Protein AF-0000000087546714 (afdb_homodimer)

pLDDT: mean 92.13, std 5.56, range [64.88, 98.12]

Sequence (146 aa):
MLGAAKYIGAGIATLALAGAGIGVGIVFYALIQGTSRNPSVKNQLFQYAVLGFALSEATGLFALMVSFMILFSMLGAAKYIGAGIATLALAGAGIGVGIVFYALIQGTSRNPSVKNQLFQYAVLGFALSEATGLFALMVSFMILFS

Radius of gyration: 17.75 Å; Cα contacts (8 Å, |Δi|>4): 250; chains: 2; bounding box: 21×47×41 Å

Secondary structure (DSSP, 8-state):
-HHHHHHHHHHHHHHHHHHHHHHHHHHHHHHHHHHHH-GGGHHHHHHHHHHHHHHHHHHHHHHHHHHHHHHT-/-HHHHHHHHHHHHTHHHHHHHHHHHHHHHHHHHHHHH-GGGHHHHHHHHHHHHHHHHHHHHHHHHHHHHHHT-

Foldseek 3Di:
DLLVVLQVVLVVLLVQLVQLVVQLVVLVVCLVVVCVVPVPCNVVSVVVSVVSNVVSNVSNVVSNVVSVVSNVD/DLLVVLQVVLVVLQVQLVQLVVQLVVLVVCLVVVCVVPVVCSVVSVVVSVVSNVVSVVSNVVSNVVSVVSNVD

Structure (mmCIF, N/CA/C/O backbone):
data_AF-0000000087546714-model_v1
#
loop_
_entity.id
_entity.type
_entity.pdbx_description
1 polymer 'ATP synthase subunit 9, mitochondrial'
#
loop_
_atom_site.group_PDB
_atom_site.id
_atom_site.type_symbol
_atom_site.label_atom_id
_atom_site.label_alt_id
_atom_site.label_comp_id
_atom_site.label_asym_id
_atom_site.label_entity_id
_atom_site.label_seq_id
_atom_site.pdbx_PDB_ins_code
_atom_site.Cartn_x
_atom_site.Cartn_y
_atom_site.Cartn_z
_atom_site.occupancy
_atom_site.B_iso_or_equiv
_atom_site.auth_seq_id
_atom_site.auth_comp_id
_atom_site.auth_asym_id
_atom_site.auth_atom_id
_atom_site.pdbx_PDB_model_num
ATOM 1 N N . MET A 1 1 ? 7.883 22.25 23.219 1 64.88 1 MET A N 1
ATOM 2 C CA . MET A 1 1 ? 6.906 21.172 23.359 1 64.88 1 MET A CA 1
ATOM 3 C C . MET A 1 1 ? 6.316 20.797 22 1 64.88 1 MET A C 1
ATOM 5 O O . MET A 1 1 ? 6.223 19.625 21.656 1 64.88 1 MET A O 1
ATOM 9 N N . LEU A 1 2 ? 6.156 21.812 21.062 1 75.81 2 LEU A N 1
ATOM 10 C CA . LEU A 1 2 ? 5.629 21.578 19.719 1 75.81 2 LEU A CA 1
ATOM 11 C C . LEU A 1 2 ? 6.641 20.812 18.859 1 75.81 2 LEU A C 1
ATOM 13 O O . LEU A 1 2 ? 6.273 19.891 18.141 1 75.81 2 LEU A O 1
ATOM 17 N N . GLY A 1 3 ? 7.945 20.984 19.156 1 78.81 3 GLY A N 1
ATOM 18 C CA . GLY A 1 3 ? 8.992 20.344 18.391 1 78.81 3 GLY A CA 1
ATOM 19 C C . GLY A 1 3 ? 9.086 18.844 18.641 1 78.81 3 GLY A C 1
ATOM 20 O O . GLY A 1 3 ? 9.219 18.047 17.703 1 78.81 3 GLY A O 1
ATOM 21 N N . ALA A 1 4 ? 9.047 18.469 19.922 1 85.75 4 ALA A N 1
ATOM 22 C CA . ALA A 1 4 ? 9.086 17.062 20.281 1 85.75 4 ALA A CA 1
ATOM 23 C C . ALA A 1 4 ? 7.883 16.312 19.719 1 85.75 4 ALA A C 1
ATOM 25 O O . ALA A 1 4 ? 8.008 15.172 19.266 1 85.75 4 ALA A O 1
ATOM 26 N N . ALA A 1 5 ? 6.758 16.953 19.828 1 87.19 5 ALA A N 1
ATOM 27 C CA . ALA A 1 5 ? 5.531 16.344 19.312 1 87.19 5 ALA A CA 1
ATOM 28 C C . ALA A 1 5 ? 5.602 16.156 17.812 1 87.19 5 ALA A C 1
ATOM 30 O O . ALA A 1 5 ? 5.086 15.164 17.281 1 87.19 5 ALA A O 1
ATOM 31 N N . LYS A 1 6 ? 6.301 17.109 17.078 1 88 6 LYS A N 1
ATOM 32 C CA . LYS A 1 6 ? 6.5 16.984 15.633 1 88 6 LYS A CA 1
ATOM 33 C C . LYS A 1 6 ? 7.34 15.766 15.281 1 88 6 LYS A C 1
ATOM 35 O O . LYS A 1 6 ? 7.016 15.031 14.352 1 88 6 LYS A O 1
ATOM 40 N N . TYR A 1 7 ? 8.289 15.508 16.188 1 89.31 7 TYR A N 1
ATOM 41 C CA . TYR A 1 7 ? 9.164 14.367 15.93 1 89.31 7 TYR A CA 1
ATOM 42 C C . TYR A 1 7 ? 8.461 13.055 16.25 1 89.31 7 TYR A C 1
ATOM 44 O O . TYR A 1 7 ? 8.602 12.07 15.523 1 89.31 7 TYR A O 1
ATOM 52 N N . ILE A 1 8 ? 7.77 13.086 17.25 1 89.88 8 ILE A N 1
ATOM 53 C CA . ILE A 1 8 ? 7.035 11.883 17.625 1 89.88 8 ILE A CA 1
ATOM 54 C C . ILE A 1 8 ? 5.973 11.57 16.578 1 89.88 8 ILE A C 1
ATOM 56 O O . ILE A 1 8 ? 5.84 10.43 16.141 1 89.88 8 ILE A O 1
ATOM 60 N N . GLY A 1 9 ? 5.223 12.672 16.188 1 89.06 9 GLY A N 1
ATOM 61 C CA . GLY A 1 9 ? 4.203 12.492 15.164 1 89.06 9 GLY A CA 1
ATOM 62 C C . GLY A 1 9 ? 4.758 11.977 13.852 1 89.06 9 GLY A C 1
ATOM 63 O O . GLY A 1 9 ? 4.191 11.062 13.25 1 89.06 9 GLY A O 1
ATOM 64 N N . ALA A 1 10 ? 5.867 12.453 13.461 1 90.12 10 ALA A N 1
ATOM 65 C CA . ALA A 1 10 ? 6.512 12.023 12.219 1 90.12 10 ALA A CA 1
ATOM 66 C C . ALA A 1 10 ? 6.984 10.578 12.328 1 90.12 10 ALA A C 1
ATOM 68 O O . ALA A 1 10 ? 6.887 9.812 11.359 1 90.12 10 ALA A O 1
ATOM 69 N N . GLY A 1 11 ? 7.445 10.219 13.453 1 90.62 11 GLY A N 1
ATOM 70 C CA . GLY A 1 11 ? 7.867 8.844 13.672 1 90.62 11 GLY A CA 1
ATOM 71 C C . GLY A 1 11 ? 6.727 7.848 13.578 1 90.62 11 GLY A C 1
ATOM 72 O O . GLY A 1 11 ? 6.863 6.793 12.953 1 90.62 11 GLY A O 1
ATOM 73 N N . ILE A 1 12 ? 5.664 8.117 14.18 1 90.25 12 ILE A N 1
ATOM 74 C CA . ILE A 1 12 ? 4.492 7.25 14.148 1 90.25 12 ILE A CA 1
ATOM 75 C C . ILE A 1 12 ? 3.992 7.113 12.711 1 90.25 12 ILE A C 1
ATOM 77 O O . ILE A 1 12 ? 3.588 6.031 12.281 1 90.25 12 ILE A O 1
ATOM 81 N N . ALA A 1 13 ? 4.086 8.164 11.93 1 89.62 13 ALA A N 1
ATOM 82 C CA . ALA A 1 13 ? 3.674 8.133 10.531 1 89.62 13 ALA A CA 1
ATOM 83 C C . ALA A 1 13 ? 4.527 7.156 9.727 1 89.62 13 ALA A C 1
ATOM 85 O O . ALA A 1 13 ? 4.023 6.469 8.836 1 89.62 13 ALA A O 1
ATOM 86 N N . THR A 1 14 ? 5.785 7.004 10.102 1 88.88 14 THR A N 1
ATOM 87 C CA . THR A 1 14 ? 6.68 6.109 9.367 1 88.88 14 THR A CA 1
ATOM 88 C C . THR A 1 14 ? 6.348 4.652 9.664 1 88.88 14 THR A C 1
ATOM 90 O O . THR A 1 14 ? 6.68 3.762 8.883 1 88.88 14 THR A O 1
ATOM 93 N N . LEU A 1 15 ? 5.672 4.383 10.719 1 89 15 LEU A N 1
ATOM 94 C CA . LEU A 1 15 ? 5.254 3.02 11.031 1 89 15 LEU A CA 1
ATOM 95 C C . LEU A 1 15 ? 4.254 2.512 10 1 89 15 LEU A C 1
ATOM 97 O O . LEU A 1 15 ? 4.195 1.312 9.719 1 89 15 LEU A O 1
ATOM 101 N N . ALA A 1 16 ? 3.547 3.457 9.445 1 87.25 16 ALA A N 1
ATOM 102 C CA . ALA A 1 16 ? 2.611 3.086 8.383 1 87.25 16 ALA A CA 1
ATOM 103 C C . ALA A 1 16 ? 3.346 2.48 7.191 1 87.25 16 ALA A C 1
ATOM 105 O O . ALA A 1 16 ? 2.805 1.617 6.496 1 87.25 16 ALA A O 1
ATOM 106 N N . LEU A 1 17 ? 4.613 2.801 7.047 1 87.88 17 LEU A N 1
ATOM 107 C CA . LEU A 1 17 ? 5.43 2.24 5.977 1 87.88 17 LEU A CA 1
ATOM 108 C C . LEU A 1 17 ? 5.676 0.752 6.203 1 87.88 17 LEU A C 1
ATOM 110 O O . LEU A 1 17 ? 5.91 0.005 5.254 1 87.88 17 LEU A O 1
ATOM 114 N N . ALA A 1 18 ? 5.578 0.345 7.426 1 91.38 18 ALA A N 1
ATOM 115 C CA . ALA A 1 18 ? 5.719 -1.073 7.75 1 91.38 18 ALA A CA 1
ATOM 116 C C . ALA A 1 18 ? 4.605 -1.895 7.102 1 91.38 18 ALA A C 1
ATOM 118 O O . ALA A 1 18 ? 4.832 -3.033 6.684 1 91.38 18 ALA A O 1
ATOM 119 N N . GLY A 1 19 ? 3.535 -1.255 6.992 1 91.44 19 GLY A N 1
ATOM 120 C CA . GLY A 1 19 ? 2.424 -1.921 6.332 1 91.44 19 GLY A CA 1
ATOM 121 C C . GLY A 1 19 ? 2.695 -2.23 4.871 1 91.44 19 GLY A C 1
ATOM 122 O O . GLY A 1 19 ? 2.4 -3.33 4.398 1 91.44 19 GLY A O 1
ATOM 123 N N . ALA A 1 20 ? 3.285 -1.338 4.188 1 92.12 20 ALA A N 1
ATOM 124 C CA . ALA A 1 20 ? 3.674 -1.563 2.799 1 92.12 20 ALA A CA 1
ATOM 125 C C . ALA A 1 20 ? 4.691 -2.695 2.689 1 92.12 20 ALA A C 1
ATOM 127 O O . ALA A 1 20 ? 4.602 -3.537 1.792 1 92.12 20 ALA A O 1
ATOM 128 N N . GLY A 1 21 ? 5.609 -2.732 3.629 1 93.31 21 GLY A N 1
ATOM 129 C CA . GLY A 1 21 ? 6.598 -3.801 3.645 1 93.31 21 GLY A CA 1
ATOM 130 C C . GLY A 1 21 ? 5.988 -5.176 3.83 1 93.31 21 GLY A C 1
ATOM 131 O O . GLY A 1 21 ? 6.312 -6.109 3.092 1 93.31 21 GLY A O 1
ATOM 132 N N . ILE A 1 22 ? 5.148 -5.266 4.707 1 94.75 22 ILE A N 1
ATOM 133 C CA . ILE A 1 22 ? 4.449 -6.52 4.969 1 94.75 22 ILE A CA 1
ATOM 134 C C . ILE A 1 22 ? 3.627 -6.918 3.744 1 94.75 22 ILE A C 1
ATOM 136 O O . ILE A 1 22 ? 3.635 -8.078 3.336 1 94.75 22 ILE A O 1
ATOM 140 N N . GLY A 1 23 ? 3.004 -5.945 3.213 1 95.44 23 GLY A N 1
ATOM 141 C CA . GLY A 1 23 ? 2.23 -6.215 2.012 1 95.44 23 GLY A CA 1
ATOM 142 C C . GLY A 1 23 ? 3.066 -6.77 0.875 1 95.44 23 GLY A C 1
ATOM 143 O O . GLY A 1 23 ? 2.691 -7.762 0.248 1 95.44 23 GLY A O 1
ATOM 144 N N . VAL A 1 24 ? 4.211 -6.191 0.683 1 95.94 24 VAL A N 1
ATOM 145 C CA . VAL A 1 24 ? 5.113 -6.652 -0.365 1 95.94 24 VAL A CA 1
ATOM 146 C C . VAL A 1 24 ? 5.57 -8.078 -0.064 1 95.94 24 VAL A C 1
ATOM 148 O O . VAL A 1 24 ? 5.625 -8.922 -0.962 1 95.94 24 VAL A O 1
ATOM 151 N N . GLY A 1 25 ? 5.887 -8.281 1.107 1 96.81 25 GLY A N 1
ATOM 152 C CA . GLY A 1 25 ? 6.273 -9.625 1.495 1 96.81 25 GLY A CA 1
ATOM 153 C C . GLY A 1 25 ? 5.207 -10.664 1.186 1 96.81 25 GLY A C 1
ATOM 154 O O . GLY A 1 25 ? 5.516 -11.75 0.684 1 96.81 25 GLY A O 1
ATOM 155 N N . ILE A 1 26 ? 4.031 -10.406 1.479 1 97.31 26 ILE A N 1
ATOM 156 C CA . ILE A 1 26 ? 2.902 -11.297 1.239 1 97.31 26 ILE A CA 1
ATOM 157 C C . ILE A 1 26 ? 2.768 -11.57 -0.258 1 97.31 26 ILE A C 1
ATOM 159 O O . ILE A 1 26 ? 2.555 -12.711 -0.673 1 97.31 26 ILE A O 1
ATOM 163 N N . VAL A 1 27 ? 2.941 -10.586 -1.012 1 97.44 27 VAL A N 1
ATOM 164 C CA . VAL A 1 27 ? 2.803 -10.719 -2.459 1 97.44 27 VAL A CA 1
ATOM 165 C C . VAL A 1 27 ? 3.881 -11.656 -2.998 1 97.44 27 VAL A C 1
ATOM 167 O O . VAL A 1 27 ? 3.588 -12.57 -3.777 1 97.44 27 VAL A O 1
ATOM 170 N N . PHE A 1 28 ? 5.074 -11.453 -2.58 1 98 28 PHE A N 1
ATOM 171 C CA . PHE A 1 28 ? 6.152 -12.281 -3.107 1 98 28 PHE A CA 1
ATOM 172 C C . PHE A 1 28 ? 6.09 -13.688 -2.535 1 98 28 PHE A C 1
ATOM 174 O O . PHE A 1 28 ? 6.484 -14.656 -3.197 1 98 28 PHE A O 1
ATOM 181 N N . TYR A 1 29 ? 5.609 -13.766 -1.296 1 97.69 29 TYR A N 1
ATOM 182 C CA . TYR A 1 29 ? 5.32 -15.094 -0.765 1 97.69 29 TYR A CA 1
ATOM 183 C C . TYR A 1 29 ? 4.352 -15.852 -1.67 1 97.69 29 TYR A C 1
ATOM 185 O O . TYR A 1 29 ? 4.582 -17.016 -2.004 1 97.69 29 TYR A O 1
ATOM 193 N N . ALA A 1 30 ? 3.348 -15.25 -2.111 1 98.12 30 ALA A N 1
ATOM 194 C CA . ALA A 1 30 ? 2.355 -15.844 -2.998 1 98.12 30 ALA A CA 1
ATOM 195 C C . ALA A 1 30 ? 2.965 -16.188 -4.355 1 98.12 30 ALA A C 1
ATOM 197 O O . ALA A 1 30 ? 2.639 -17.219 -4.953 1 98.12 30 ALA A O 1
ATOM 198 N N . LEU A 1 31 ? 3.812 -15.289 -4.828 1 97.88 31 LEU A N 1
ATOM 199 C CA . LEU A 1 31 ? 4.461 -15.516 -6.113 1 97.88 31 LEU A CA 1
ATOM 200 C C . LEU A 1 31 ? 5.285 -16.797 -6.09 1 97.88 31 LEU A C 1
ATOM 202 O O . LEU A 1 31 ? 5.191 -17.625 -7.004 1 97.88 31 LEU A O 1
ATOM 206 N N . ILE A 1 32 ? 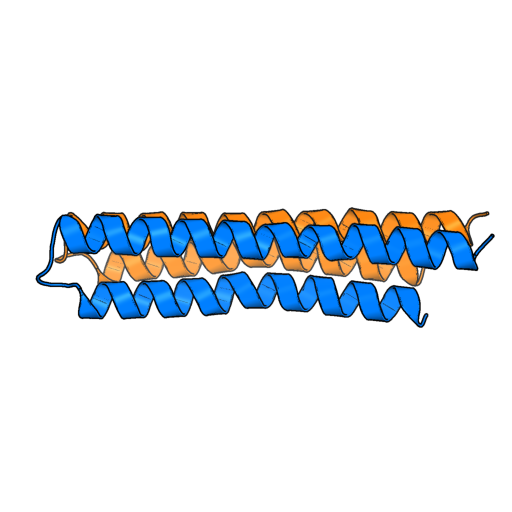6.117 -16.938 -5.09 1 98 32 ILE A N 1
ATOM 207 C CA . ILE A 1 32 ? 6.988 -18.109 -4.961 1 98 32 ILE A CA 1
ATOM 208 C C . ILE A 1 32 ? 6.148 -19.375 -4.852 1 98 32 ILE A C 1
ATOM 210 O O . ILE A 1 32 ? 6.398 -20.359 -5.559 1 98 32 ILE A O 1
ATOM 214 N N . GLN A 1 33 ? 5.145 -19.25 -4.043 1 97.62 33 GLN A N 1
ATOM 215 C CA . GLN A 1 33 ? 4.277 -20.406 -3.848 1 97.62 33 GLN A CA 1
ATOM 216 C C . GLN A 1 33 ? 3.496 -20.734 -5.117 1 97.62 33 GLN A C 1
ATOM 218 O O . GLN A 1 33 ? 3.396 -21.891 -5.516 1 97.62 33 GLN A O 1
ATOM 223 N N . GLY A 1 34 ? 2.965 -19.781 -5.754 1 96.94 34 GLY A N 1
ATOM 224 C CA . GLY A 1 34 ? 2.186 -19.984 -6.965 1 96.94 34 GLY A CA 1
ATOM 225 C C . GLY A 1 34 ? 3.002 -20.531 -8.117 1 96.94 34 GLY A C 1
ATOM 226 O O . GLY A 1 34 ? 2.551 -21.422 -8.836 1 96.94 34 GLY A O 1
ATOM 227 N N . THR A 1 35 ? 4.188 -20.016 -8.25 1 96.75 35 THR A N 1
ATOM 228 C CA . THR A 1 35 ? 5.059 -20.469 -9.328 1 96.75 35 THR A CA 1
ATOM 229 C C . THR A 1 35 ? 5.5 -21.906 -9.094 1 96.75 35 THR A C 1
ATOM 231 O O . THR A 1 35 ? 5.66 -22.688 -10.039 1 96.75 35 THR A O 1
AT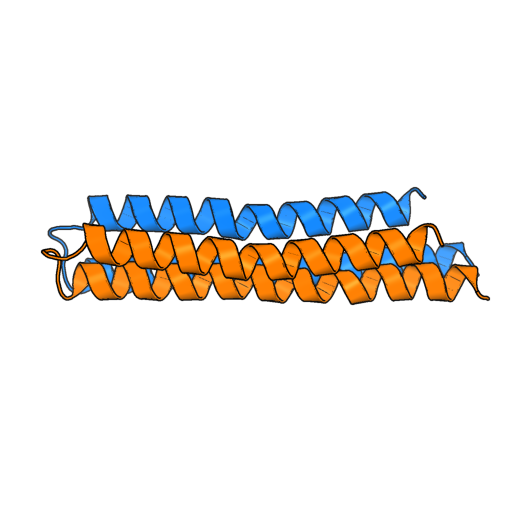OM 234 N N . SER A 1 36 ? 5.684 -22.266 -7.828 1 96.06 36 SER A N 1
ATOM 235 C CA . SER A 1 36 ? 6.051 -23.641 -7.48 1 96.06 36 SER A CA 1
ATOM 236 C C . SER A 1 36 ? 4.918 -24.609 -7.789 1 96.06 36 SER A C 1
ATOM 238 O O . SER A 1 36 ? 5.16 -25.766 -8.133 1 96.06 36 SER A O 1
ATOM 240 N N . ARG A 1 37 ? 3.748 -24.141 -7.656 1 92.88 37 ARG A N 1
ATOM 241 C CA . ARG A 1 37 ? 2.572 -24.984 -7.859 1 92.88 37 ARG A CA 1
ATOM 242 C C . ARG A 1 37 ? 2.256 -25.141 -9.344 1 92.88 37 ARG A C 1
ATOM 244 O O . ARG A 1 37 ? 1.854 -26.219 -9.789 1 92.88 37 ARG A O 1
ATOM 251 N N . ASN A 1 38 ? 2.371 -24.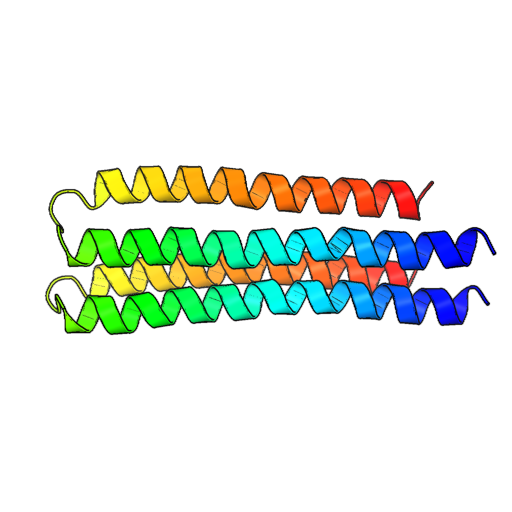016 -10.117 1 96.44 38 ASN A N 1
ATOM 252 C CA . ASN A 1 38 ? 2.061 -23.984 -11.547 1 96.44 38 ASN A CA 1
ATOM 253 C C . ASN A 1 38 ? 3.082 -23.156 -12.328 1 96.44 38 ASN A C 1
ATOM 255 O O . ASN A 1 38 ? 2.832 -22 -12.664 1 96.44 38 ASN A O 1
ATOM 259 N N . PRO A 1 39 ? 4.125 -23.75 -12.68 1 95.69 39 PRO A N 1
ATOM 260 C CA . PRO A 1 39 ? 5.215 -23.031 -13.359 1 95.69 39 PRO A CA 1
ATOM 261 C C . PRO A 1 39 ? 4.836 -22.578 -14.766 1 95.69 39 PRO A C 1
ATOM 263 O O . PRO A 1 39 ? 5.512 -21.719 -15.344 1 95.69 39 PRO A O 1
ATOM 266 N N . SER A 1 40 ? 3.723 -23 -15.273 1 96.38 40 SER A N 1
ATOM 267 C CA . SER A 1 40 ? 3.312 -22.656 -16.625 1 96.38 40 SER A CA 1
ATOM 268 C C . SER A 1 40 ? 2.857 -21.203 -16.719 1 96.38 40 SER A C 1
ATOM 270 O O . SER A 1 40 ? 2.855 -20.609 -17.797 1 96.38 40 SER A O 1
ATOM 272 N N . VAL A 1 41 ? 2.43 -20.688 -15.633 1 95.81 41 VAL A N 1
ATOM 273 C CA . VAL A 1 41 ? 1.91 -19.312 -15.656 1 95.81 41 VAL A CA 1
ATOM 274 C C . VAL A 1 41 ? 2.848 -18.391 -14.883 1 95.81 41 VAL A C 1
ATOM 276 O O . VAL A 1 41 ? 2.412 -17.391 -14.32 1 95.81 41 VAL A O 1
ATOM 279 N N . LYS A 1 42 ? 4.086 -18.703 -14.766 1 96.19 42 LYS A N 1
ATOM 280 C CA . LYS A 1 42 ? 5.035 -17.969 -13.938 1 96.19 42 LYS A CA 1
ATOM 281 C C . LYS A 1 42 ? 5.168 -16.516 -14.406 1 96.19 42 LYS A C 1
ATOM 283 O O . LYS A 1 42 ? 5.305 -15.602 -13.594 1 96.19 42 LYS A O 1
ATOM 288 N N . ASN A 1 43 ? 5.074 -16.344 -15.703 1 97.44 43 ASN A N 1
ATOM 289 C CA . ASN A 1 43 ? 5.211 -14.984 -16.203 1 97.44 43 ASN A CA 1
ATOM 290 C C . ASN A 1 43 ? 4.012 -14.125 -15.82 1 97.44 43 ASN A C 1
ATOM 292 O O . ASN A 1 43 ? 4.176 -12.961 -15.438 1 97.44 43 ASN A O 1
ATOM 296 N N . GLN A 1 44 ? 2.889 -14.695 -15.938 1 96.88 44 GLN A N 1
ATOM 297 C CA . GLN A 1 44 ? 1.68 -13.977 -15.539 1 96.88 44 GLN A CA 1
ATOM 298 C C . GLN A 1 44 ? 1.695 -13.664 -14.047 1 96.88 44 GLN A C 1
ATOM 300 O O . GLN A 1 44 ? 1.323 -12.562 -13.633 1 96.88 44 GLN A O 1
ATOM 305 N N . LEU A 1 45 ? 2.098 -14.656 -13.312 1 97.31 45 LEU A N 1
ATOM 306 C CA . LEU A 1 45 ? 2.146 -14.461 -11.875 1 97.31 45 LEU A CA 1
ATOM 307 C C . LEU A 1 45 ? 3.16 -13.375 -11.508 1 97.31 45 LEU A C 1
ATOM 309 O O . LEU A 1 45 ? 2.928 -12.586 -10.586 1 97.31 45 LEU A O 1
ATOM 313 N N . PHE A 1 46 ? 4.277 -13.328 -12.219 1 97.38 46 PHE A N 1
ATOM 314 C CA . PHE A 1 46 ? 5.289 -12.305 -11.984 1 97.38 46 PHE A CA 1
ATOM 315 C C . PHE A 1 46 ? 4.738 -10.914 -12.281 1 97.38 46 PHE A C 1
ATOM 317 O O . PHE A 1 46 ? 5.012 -9.961 -11.547 1 97.38 46 PHE A O 1
ATOM 324 N N . GLN A 1 47 ? 3.902 -10.844 -13.242 1 97.5 47 GLN A N 1
ATOM 325 C CA . GLN A 1 47 ? 3.287 -9.562 -13.578 1 97.5 47 GLN A CA 1
ATOM 326 C C . GLN A 1 47 ? 2.342 -9.102 -12.469 1 97.5 47 GLN A C 1
ATOM 328 O O . GLN A 1 47 ? 2.32 -7.918 -12.117 1 97.5 47 GLN A O 1
ATOM 333 N N . TYR A 1 48 ? 1.627 -10.062 -11.977 1 97.25 48 TYR A N 1
ATOM 334 C CA . TYR A 1 48 ? 0.738 -9.742 -10.867 1 97.25 48 TYR A CA 1
ATOM 335 C C . TYR A 1 48 ? 1.533 -9.297 -9.641 1 97.25 48 TYR A C 1
ATOM 337 O O . TYR A 1 48 ? 1.151 -8.352 -8.953 1 97.25 48 TYR A O 1
ATOM 345 N N . ALA A 1 49 ? 2.621 -9.953 -9.383 1 97.75 49 ALA A N 1
ATOM 346 C CA . ALA A 1 49 ? 3.439 -9.656 -8.211 1 97.75 49 ALA A CA 1
ATOM 347 C C . ALA A 1 49 ? 4.059 -8.266 -8.312 1 97.75 49 ALA A C 1
ATOM 349 O O . ALA A 1 49 ? 4.117 -7.531 -7.32 1 97.75 49 ALA A O 1
ATOM 350 N N . VAL A 1 50 ? 4.461 -7.941 -9.5 1 97.44 50 VAL A N 1
ATOM 351 C CA . VAL A 1 50 ? 5.047 -6.629 -9.734 1 97.44 50 VAL A CA 1
ATOM 352 C C . VAL A 1 50 ? 3.996 -5.543 -9.508 1 97.44 50 VAL A C 1
ATOM 354 O O . VAL A 1 50 ? 4.266 -4.527 -8.867 1 97.44 50 VAL A O 1
ATOM 357 N N . LEU A 1 51 ? 2.83 -5.855 -10.008 1 96 51 LEU A N 1
ATOM 358 C CA . LEU A 1 51 ? 1.735 -4.91 -9.812 1 96 51 LEU A CA 1
ATOM 359 C C . LEU A 1 51 ? 1.398 -4.777 -8.328 1 96 51 LEU A C 1
ATOM 361 O O . LEU A 1 51 ? 1.249 -3.662 -7.82 1 96 51 LEU A O 1
ATOM 365 N N . GLY A 1 52 ? 1.312 -5.898 -7.691 1 95.56 52 GLY A N 1
ATOM 366 C CA . GLY A 1 52 ? 1.056 -5.883 -6.258 1 95.56 52 GLY A CA 1
ATOM 367 C C . GLY A 1 52 ? 2.117 -5.137 -5.473 1 95.56 52 GLY A C 1
ATOM 368 O O . GLY A 1 52 ? 1.798 -4.398 -4.535 1 95.56 52 GLY A O 1
ATOM 369 N N . PHE A 1 53 ? 3.348 -5.34 -5.848 1 94.12 53 PHE A N 1
ATOM 370 C CA . PHE A 1 53 ? 4.473 -4.645 -5.234 1 94.12 53 PHE A CA 1
ATOM 371 C C . PHE A 1 53 ? 4.348 -3.139 -5.418 1 94.12 53 PHE A C 1
ATOM 373 O O . PHE A 1 53 ? 4.477 -2.377 -4.457 1 94.12 53 PHE A O 1
ATOM 380 N N . ALA A 1 54 ? 4.109 -2.744 -6.613 1 94.75 54 ALA A N 1
ATOM 381 C CA . ALA A 1 54 ? 4.027 -1.318 -6.926 1 94.75 54 ALA A CA 1
ATOM 382 C C . ALA A 1 54 ? 2.898 -0.651 -6.145 1 94.75 54 ALA A C 1
ATOM 384 O O . ALA A 1 54 ? 3.084 0.425 -5.57 1 94.75 54 ALA A O 1
ATOM 385 N N . LEU A 1 55 ? 1.801 -1.357 -6.07 1 92.69 55 LEU A N 1
ATOM 386 C CA . LEU A 1 55 ? 0.618 -0.8 -5.422 1 92.69 55 LEU A CA 1
ATOM 387 C C . LEU A 1 55 ? 0.789 -0.773 -3.906 1 92.69 55 LEU A C 1
ATOM 389 O O . LEU A 1 55 ? 0.404 0.197 -3.252 1 92.69 55 LEU A O 1
ATOM 393 N N . SER A 1 56 ? 1.406 -1.807 -3.35 1 93.12 56 SER A N 1
ATOM 394 C CA . SER A 1 56 ? 1.684 -1.841 -1.917 1 93.12 56 SER A CA 1
ATOM 395 C C . SER A 1 56 ? 2.658 -0.739 -1.517 1 93.12 56 SER A C 1
ATOM 397 O O . SER A 1 56 ? 2.459 -0.065 -0.503 1 93.12 56 SER A O 1
ATOM 399 N N . GLU A 1 57 ? 3.67 -0.554 -2.387 1 92.25 57 GLU A N 1
ATOM 400 C CA . GLU A 1 57 ? 4.668 0.473 -2.109 1 92.25 57 GLU A CA 1
ATOM 401 C C . GLU A 1 57 ? 4.055 1.869 -2.166 1 92.25 57 GLU A C 1
ATOM 403 O O . GLU A 1 57 ? 4.473 2.768 -1.432 1 92.25 57 GLU A O 1
ATOM 408 N N . ALA A 1 58 ? 3.072 2.078 -3.014 1 91.44 58 ALA A N 1
ATOM 409 C CA . ALA A 1 58 ? 2.414 3.373 -3.154 1 91.44 58 ALA A CA 1
ATOM 410 C C . ALA A 1 58 ? 1.814 3.832 -1.828 1 91.44 58 ALA A C 1
ATOM 412 O O . ALA A 1 58 ? 1.902 5.012 -1.476 1 91.44 58 ALA A O 1
ATOM 413 N N . THR A 1 59 ? 1.283 2.902 -1.092 1 88.69 59 THR A N 1
ATOM 414 C CA . THR A 1 59 ? 0.707 3.24 0.205 1 88.69 59 THR A CA 1
ATOM 415 C C . THR A 1 59 ? 1.792 3.689 1.179 1 88.69 59 THR A C 1
ATOM 417 O O . THR A 1 59 ? 1.57 4.586 1.994 1 88.69 59 THR A O 1
ATOM 420 N N . GLY A 1 60 ? 2.943 3.074 1.113 1 90 60 GLY A N 1
ATOM 421 C CA . GLY A 1 60 ? 4.066 3.471 1.943 1 90 60 GLY A CA 1
ATOM 422 C C . GLY A 1 60 ? 4.574 4.867 1.635 1 90 60 GLY A C 1
ATOM 423 O O . GLY A 1 60 ? 4.922 5.621 2.545 1 90 60 GLY A O 1
ATOM 424 N N . LEU A 1 61 ? 4.586 5.152 0.346 1 91 61 LEU A N 1
ATOM 425 C CA . LEU A 1 61 ? 5.047 6.473 -0.07 1 91 61 LEU A CA 1
ATOM 426 C C . LEU A 1 61 ? 4.141 7.566 0.484 1 91 61 LEU A C 1
ATOM 428 O O . LEU A 1 61 ? 4.609 8.648 0.845 1 91 61 LEU A O 1
ATOM 432 N N . PHE A 1 62 ? 2.85 7.301 0.563 1 90.06 62 PHE A N 1
ATOM 433 C CA . PHE A 1 62 ? 1.923 8.266 1.141 1 90.06 62 PHE A CA 1
ATOM 434 C C . PHE A 1 62 ? 2.254 8.531 2.605 1 90.06 62 PHE A C 1
ATOM 436 O O . PHE A 1 62 ? 2.217 9.672 3.061 1 90.06 62 PHE A O 1
ATOM 443 N N . ALA A 1 63 ? 2.514 7.473 3.314 1 90.12 63 ALA A N 1
ATOM 444 C CA . ALA A 1 63 ? 2.879 7.609 4.723 1 90.12 63 ALA A CA 1
ATOM 445 C C . ALA A 1 63 ? 4.133 8.461 4.887 1 90.12 63 ALA A C 1
ATOM 447 O O . ALA A 1 63 ? 4.223 9.273 5.805 1 90.12 63 ALA A O 1
ATOM 448 N N . LEU A 1 64 ? 5.078 8.25 3.98 1 90.88 64 LEU A N 1
ATOM 449 C CA . LEU A 1 64 ? 6.305 9.039 4.02 1 90.88 64 LEU A CA 1
ATOM 450 C C . LEU A 1 64 ? 6.016 10.516 3.771 1 90.88 64 LEU A C 1
ATOM 452 O O . LEU A 1 64 ? 6.598 11.383 4.426 1 90.88 64 LEU A O 1
ATOM 456 N N . MET A 1 65 ? 5.164 10.695 2.797 1 91.31 65 MET A N 1
ATOM 457 C CA . MET A 1 65 ? 4.793 12.07 2.486 1 91.31 65 MET A CA 1
ATOM 458 C C . MET A 1 65 ? 4.215 12.773 3.713 1 91.31 65 MET A C 1
ATOM 460 O O . MET A 1 65 ? 4.59 13.906 4.02 1 91.31 65 MET A O 1
ATOM 464 N N . VAL A 1 66 ? 3.348 12.148 4.445 1 90 66 VAL A N 1
ATOM 465 C CA . VAL A 1 66 ? 2.721 12.727 5.633 1 90 66 VAL A CA 1
ATOM 466 C C . VAL A 1 66 ? 3.775 12.961 6.707 1 90 66 VAL A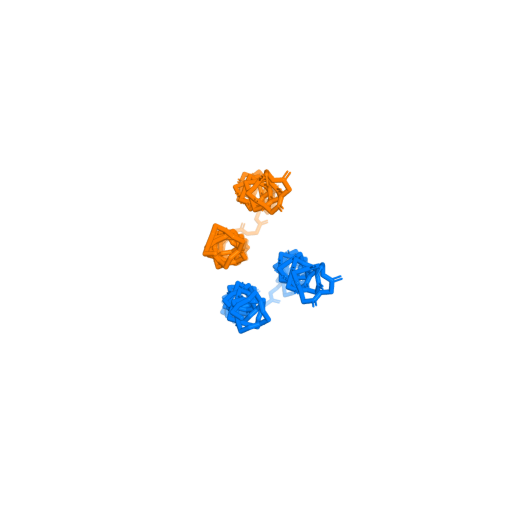 C 1
ATOM 468 O O . VAL A 1 66 ? 3.746 13.984 7.398 1 90 66 VAL A O 1
ATOM 471 N N . SER A 1 67 ? 4.652 12 6.848 1 91.81 67 SER A N 1
ATOM 472 C CA . SER A 1 67 ? 5.723 12.148 7.832 1 91.81 67 SER A CA 1
ATOM 473 C C . SER A 1 67 ? 6.551 13.398 7.559 1 91.81 67 SER A C 1
ATOM 475 O O . SER A 1 67 ? 6.844 14.172 8.477 1 91.81 67 SER A O 1
ATOM 477 N N . PHE A 1 68 ? 6.863 13.602 6.301 1 91.38 68 PHE A N 1
ATOM 478 C CA . PHE A 1 68 ? 7.633 14.781 5.93 1 91.38 68 PHE A CA 1
ATOM 479 C C . PHE A 1 68 ? 6.832 16.047 6.188 1 91.38 68 PHE A C 1
ATOM 481 O O . PHE A 1 68 ? 7.383 17.062 6.633 1 91.38 68 PHE A O 1
ATOM 488 N N . MET A 1 69 ? 5.57 16.016 5.863 1 89.12 69 MET A N 1
ATOM 489 C CA . MET A 1 69 ? 4.715 17.172 6.07 1 89.12 69 MET A CA 1
ATOM 490 C C . MET A 1 69 ? 4.652 17.547 7.551 1 89.12 69 MET A C 1
ATOM 492 O O . MET A 1 69 ? 4.711 18.719 7.898 1 89.12 69 MET A O 1
ATOM 496 N N . ILE A 1 70 ? 4.586 16.625 8.445 1 88.44 70 ILE A N 1
ATOM 497 C CA . ILE A 1 70 ? 4.535 16.875 9.883 1 88.44 70 ILE A CA 1
ATOM 498 C C . ILE A 1 70 ? 5.867 17.453 10.352 1 88.44 70 ILE A C 1
ATOM 500 O O . ILE A 1 70 ? 5.898 18.422 11.117 1 88.44 70 ILE A O 1
ATOM 504 N N . LEU A 1 71 ? 6.926 16.906 9.859 1 88.25 71 LEU A N 1
ATOM 505 C CA . LEU A 1 71 ? 8.258 17.297 10.312 1 88.25 71 LEU A CA 1
ATOM 506 C C . LEU A 1 71 ? 8.578 18.719 9.891 1 88.25 71 LEU A C 1
ATOM 508 O O . LEU A 1 71 ? 9.242 19.453 10.625 1 88.25 71 LEU A O 1
ATOM 512 N N . PHE A 1 72 ? 7.957 19.141 8.844 1 87.56 72 PHE A N 1
ATOM 513 C CA . PHE A 1 72 ? 8.344 20.453 8.32 1 87.56 72 PHE A CA 1
ATOM 514 C C . PHE A 1 72 ? 7.172 21.422 8.391 1 87.56 72 PHE A C 1
ATOM 516 O O . PHE A 1 72 ? 7.215 22.5 7.789 1 87.56 72 PHE A O 1
ATOM 523 N N . SER A 1 73 ? 6.129 20.906 8.984 1 81.56 73 SER A N 1
ATOM 524 C CA . SER A 1 73 ? 5.035 21.844 9.219 1 81.56 73 SER A CA 1
ATOM 525 C C . SER A 1 73 ? 5.371 22.812 10.344 1 81.56 73 SER A C 1
ATOM 527 O O . SER A 1 73 ? 6.188 22.516 11.219 1 81.56 73 SER A O 1
ATOM 529 N N . MET B 1 1 ? 0.115 22.938 24.016 1 65.62 1 MET B N 1
ATOM 530 C CA . MET B 1 1 ? -0.328 21.578 24.328 1 65.62 1 MET B CA 1
ATOM 531 C C . MET B 1 1 ? -1.171 21.016 23.188 1 65.62 1 MET B C 1
ATOM 533 O O . MET B 1 1 ? -0.909 19.906 22.703 1 65.62 1 MET B O 1
ATOM 537 N N . LEU B 1 2 ? -2.186 21.859 22.625 1 74.19 2 LEU B N 1
ATOM 538 C CA . LEU B 1 2 ? -3.064 21.422 21.547 1 74.19 2 LEU B CA 1
ATOM 539 C C . LEU B 1 2 ? -2.273 21.172 20.266 1 74.19 2 LEU B C 1
ATOM 541 O O . LEU B 1 2 ? -2.508 20.188 19.578 1 74.19 2 LEU B O 1
ATOM 545 N N . GLY B 1 3 ? -1.233 21.906 20.094 1 77.56 3 GLY B N 1
ATOM 546 C CA . GLY B 1 3 ? -0.405 21.719 18.922 1 77.56 3 GLY B CA 1
ATOM 547 C C . GLY B 1 3 ? 0.35 20.406 18.922 1 77.56 3 GLY B C 1
ATOM 548 O O . GLY B 1 3 ? 0.442 19.734 17.891 1 77.56 3 GLY B O 1
ATOM 549 N N . ALA B 1 4 ? 0.804 20.016 20.125 1 84.31 4 ALA B N 1
ATOM 550 C CA . ALA B 1 4 ? 1.526 18.75 20.266 1 84.31 4 ALA B CA 1
ATOM 551 C C . ALA B 1 4 ? 0.61 17.562 19.984 1 84.31 4 ALA B C 1
ATOM 553 O O . ALA B 1 4 ? 1.009 16.609 19.328 1 84.31 4 ALA B O 1
ATOM 554 N N . ALA B 1 5 ? -0.523 17.641 20.562 1 86.12 5 ALA B N 1
ATOM 555 C CA . ALA B 1 5 ? -1.503 16.578 20.359 1 86.12 5 ALA B CA 1
ATOM 556 C C . ALA B 1 5 ? -1.924 16.484 18.906 1 86.12 5 ALA B C 1
ATOM 558 O O . ALA B 1 5 ? -2.191 15.383 18.406 1 86.12 5 ALA B O 1
ATOM 559 N N . LYS B 1 6 ? -1.975 17.656 18.188 1 88.5 6 LYS B N 1
ATOM 560 C CA . LYS B 1 6 ? -2.334 17.672 16.766 1 88.5 6 LYS B CA 1
ATOM 561 C C . LYS B 1 6 ? -1.331 16.891 15.938 1 88.5 6 LYS B C 1
ATOM 563 O O . LYS B 1 6 ? -1.719 16.109 15.062 1 88.5 6 LYS B O 1
ATOM 568 N N . TYR B 1 7 ? -0.068 17.031 16.328 1 87.12 7 TYR B N 1
ATOM 569 C CA . TYR B 1 7 ? 0.964 16.359 15.555 1 87.12 7 TYR B CA 1
ATOM 570 C C . TYR B 1 7 ? 0.976 14.859 15.852 1 87.12 7 TYR B C 1
ATOM 572 O O . TYR B 1 7 ? 1.12 14.039 14.945 1 87.12 7 TYR B O 1
ATOM 580 N N . ILE B 1 8 ? 0.777 14.531 17.031 1 89.5 8 ILE B N 1
ATOM 581 C CA . ILE B 1 8 ? 0.749 13.125 17.406 1 89.5 8 ILE B CA 1
ATOM 582 C C . ILE B 1 8 ? -0.494 12.461 16.812 1 89.5 8 ILE B C 1
ATOM 584 O O . ILE B 1 8 ? -0.422 11.344 16.297 1 89.5 8 ILE B O 1
ATOM 588 N N . GLY B 1 9 ? -1.569 13.195 16.922 1 89.75 9 GLY B N 1
ATOM 589 C CA . GLY B 1 9 ? -2.799 12.68 16.344 1 89.75 9 GLY B CA 1
ATOM 590 C C . GLY B 1 9 ? -2.709 12.469 14.836 1 89.75 9 GLY B C 1
ATOM 591 O O . GLY B 1 9 ? -3.168 11.453 14.32 1 89.75 9 GLY B O 1
ATOM 592 N N . ALA B 1 10 ? -2.113 13.391 14.109 1 89.56 10 ALA B N 1
ATOM 593 C CA . ALA B 1 10 ? -1.926 13.258 12.672 1 89.56 10 ALA B CA 1
ATOM 594 C C . ALA B 1 10 ? -1.042 12.055 12.336 1 89.56 10 ALA B C 1
ATOM 596 O O . ALA B 1 10 ? -1.293 11.344 11.359 1 89.56 10 ALA B O 1
ATOM 597 N N . GLY B 1 11 ? -0.081 11.867 13.227 1 89.44 11 GLY B N 1
ATOM 598 C CA . GLY B 1 11 ? 0.783 10.711 13.031 1 89.44 11 GLY B CA 1
ATOM 599 C C . GLY B 1 11 ? 0.07 9.391 13.242 1 89.44 11 GLY B C 1
ATOM 600 O O . GLY B 1 11 ? 0.242 8.461 12.453 1 89.44 11 GLY B O 1
ATOM 601 N N . ILE B 1 12 ? -0.723 9.234 14.227 1 91.19 12 ILE B N 1
ATOM 602 C CA . ILE B 1 12 ? -1.463 8.016 14.539 1 91.19 12 ILE B CA 1
ATOM 603 C C . ILE B 1 12 ? -2.471 7.723 13.43 1 91.19 12 ILE B C 1
ATOM 605 O O . ILE B 1 12 ? -2.697 6.562 13.078 1 91.19 12 ILE B O 1
ATOM 609 N N . ALA B 1 13 ? -3.045 8.703 12.797 1 90.38 13 ALA B N 1
ATOM 610 C CA . ALA B 1 13 ? -4.008 8.539 11.711 1 90.38 13 ALA B CA 1
ATOM 611 C C . ALA B 1 13 ? -3.371 7.844 10.516 1 90.38 13 ALA B C 1
ATOM 613 O O . ALA B 1 13 ? -4.027 7.07 9.812 1 90.38 13 ALA B O 1
ATOM 614 N N . THR B 1 14 ? -2.049 7.996 10.422 1 88.44 14 THR B N 1
ATOM 615 C CA . THR B 1 14 ? -1.37 7.41 9.266 1 88.44 14 THR B CA 1
ATOM 616 C C . THR B 1 14 ? -1.213 5.902 9.445 1 88.44 14 THR B C 1
ATOM 618 O O . THR B 1 14 ? -0.957 5.184 8.477 1 88.44 14 THR B O 1
ATOM 621 N N . LEU B 1 15 ? -1.447 5.332 10.594 1 89.38 15 LEU B N 1
ATOM 622 C CA . LEU B 1 15 ? -1.354 3.895 10.82 1 89.38 15 LEU B CA 1
ATOM 623 C C . LEU B 1 15 ? -2.422 3.152 10.016 1 89.38 15 LEU B C 1
ATOM 625 O O . LEU B 1 15 ? -2.227 1.994 9.641 1 89.38 15 LEU B O 1
ATOM 629 N N . ALA B 1 16 ? -3.471 3.863 9.789 1 87.5 16 ALA B N 1
ATOM 630 C CA . ALA B 1 16 ? -4.508 3.273 8.945 1 87.5 16 ALA B CA 1
ATOM 631 C C . ALA B 1 16 ? -3.984 2.998 7.539 1 87.5 16 ALA B C 1
ATOM 633 O O . ALA B 1 16 ? -4.43 2.057 6.875 1 87.5 16 ALA B O 1
ATOM 634 N N . LEU B 1 17 ? -2.986 3.705 7.105 1 89 17 LEU B N 1
ATOM 635 C CA . LEU B 1 17 ? -2.357 3.473 5.809 1 89 17 LEU B CA 1
ATOM 636 C C . LEU B 1 17 ? -1.601 2.15 5.801 1 89 17 LEU B C 1
ATOM 638 O O . LEU B 1 17 ? -1.519 1.482 4.766 1 89 17 LEU B O 1
ATOM 642 N N . ALA B 1 18 ? -1.1 1.797 6.957 1 91.69 18 ALA B N 1
ATOM 643 C CA . ALA B 1 18 ? -0.466 0.487 7.086 1 91.69 18 ALA B CA 1
ATOM 644 C C . ALA B 1 18 ? -1.453 -0.633 6.77 1 91.69 18 ALA B C 1
ATOM 646 O O . ALA B 1 18 ? -1.105 -1.601 6.09 1 91.69 18 ALA B O 1
ATOM 647 N N . GLY B 1 19 ? -2.582 -0.438 7.238 1 91.62 19 GLY B N 1
ATOM 648 C CA . GLY B 1 19 ? -3.623 -1.408 6.941 1 91.62 19 GLY B CA 1
ATOM 649 C C . GLY B 1 19 ? -3.918 -1.53 5.457 1 91.62 19 GLY B C 1
ATOM 650 O O . GLY B 1 19 ? -4.074 -2.639 4.941 1 91.62 19 GLY B O 1
ATOM 651 N N . ALA B 1 20 ? -3.996 -0.471 4.793 1 92.5 20 ALA B N 1
ATOM 652 C CA . ALA B 1 20 ? -4.227 -0.478 3.35 1 92.5 20 ALA B CA 1
ATOM 653 C C . ALA B 1 20 ? -3.107 -1.213 2.617 1 92.5 20 ALA B C 1
ATOM 655 O O . ALA B 1 20 ? -3.365 -1.984 1.69 1 92.5 20 ALA B O 1
ATOM 656 N N . GLY B 1 21 ? -1.905 -1.024 3.082 1 92.25 21 GLY B N 1
ATOM 657 C CA . GLY B 1 21 ? -0.774 -1.71 2.477 1 92.25 21 GLY B CA 1
ATOM 658 C C . GLY B 1 21 ? -0.843 -3.219 2.623 1 92.25 21 GLY B C 1
ATOM 659 O O . GLY B 1 21 ? -0.662 -3.949 1.647 1 92.25 21 GLY B O 1
ATOM 660 N N . ILE B 1 22 ? -1.123 -3.652 3.791 1 94.31 22 ILE B N 1
ATOM 661 C CA . ILE B 1 22 ? -1.275 -5.074 4.07 1 94.31 22 ILE B CA 1
ATOM 662 C C . ILE B 1 22 ? -2.449 -5.637 3.27 1 94.31 22 ILE B C 1
ATOM 664 O O . ILE B 1 22 ? -2.352 -6.719 2.689 1 94.31 22 ILE B O 1
ATOM 668 N N . GLY B 1 23 ? -3.486 -4.82 3.283 1 94.62 23 GLY B N 1
ATOM 669 C CA . GLY B 1 23 ? -4.66 -5.238 2.531 1 94.62 23 GLY B CA 1
ATOM 670 C C . GLY B 1 23 ? -4.371 -5.48 1.062 1 94.62 23 GLY B C 1
ATOM 671 O O . GLY B 1 23 ? -4.801 -6.488 0.496 1 94.62 23 GLY B O 1
ATOM 672 N N . VAL B 1 24 ? -3.656 -4.629 0.463 1 95.56 24 VAL B N 1
ATOM 673 C CA . VAL B 1 24 ? -3.279 -4.789 -0.937 1 95.56 24 VAL B CA 1
ATOM 674 C C . VAL B 1 24 ? -2.463 -6.066 -1.11 1 95.56 24 VAL B C 1
ATOM 676 O O . VAL B 1 24 ? -2.691 -6.832 -2.049 1 95.56 24 VAL B O 1
ATOM 679 N N . GLY B 1 25 ? -1.598 -6.297 -0.259 1 96.06 25 GLY B N 1
ATOM 680 C CA . GLY B 1 25 ? -0.814 -7.52 -0.319 1 96.06 25 GLY B CA 1
ATOM 681 C C . GLY B 1 25 ? -1.666 -8.773 -0.287 1 96.06 25 GLY B C 1
ATOM 682 O O . GLY B 1 25 ? -1.438 -9.703 -1.064 1 96.06 25 GLY B O 1
ATOM 683 N N . ILE B 1 26 ? -2.596 -8.789 0.577 1 97 26 ILE B N 1
ATOM 684 C CA . ILE B 1 26 ? -3.471 -9.945 0.742 1 97 26 ILE B CA 1
ATOM 685 C C . ILE B 1 26 ? -4.297 -10.148 -0.526 1 97 26 ILE B C 1
ATOM 687 O O . ILE B 1 26 ? -4.504 -11.281 -0.958 1 97 26 ILE B O 1
ATOM 691 N N . VAL B 1 27 ? -4.781 -9.109 -1.075 1 97.44 27 VAL B N 1
ATOM 692 C CA . VAL B 1 27 ? -5.582 -9.203 -2.291 1 97.44 27 VAL B CA 1
ATOM 693 C C . VAL B 1 27 ? -4.75 -9.812 -3.416 1 97.44 27 VAL B C 1
ATOM 695 O O . VAL B 1 27 ? -5.215 -10.719 -4.117 1 97.44 27 VAL B O 1
ATOM 698 N N . PHE B 1 28 ? -3.561 -9.359 -3.588 1 97.75 28 PHE B N 1
ATOM 699 C CA . PHE B 1 28 ? -2.723 -9.875 -4.664 1 97.75 28 PHE B CA 1
ATOM 700 C C . PHE B 1 28 ? -2.225 -11.281 -4.332 1 97.75 28 PHE B C 1
ATOM 702 O O . PHE B 1 28 ? -1.989 -12.086 -5.234 1 97.75 28 PHE B O 1
ATOM 709 N N . TYR B 1 29 ? -2.043 -11.57 -3.043 1 97.62 29 TYR B N 1
ATOM 710 C CA . TYR B 1 29 ? -1.783 -12.945 -2.635 1 97.62 29 TYR B CA 1
ATOM 711 C C . TYR B 1 29 ? -2.873 -13.883 -3.145 1 97.62 29 TYR B C 1
ATOM 713 O O . TYR B 1 29 ? -2.58 -14.922 -3.746 1 97.62 29 TYR B O 1
ATOM 721 N N . ALA B 1 30 ? -4.102 -13.477 -2.939 1 97.56 30 ALA B N 1
ATOM 722 C CA . ALA B 1 30 ? -5.234 -14.297 -3.363 1 97.56 30 ALA B CA 1
ATOM 723 C C . ALA B 1 30 ? -5.297 -14.406 -4.883 1 97.56 30 ALA B C 1
ATOM 725 O O . ALA B 1 30 ? -5.613 -15.469 -5.426 1 97.56 30 ALA B O 1
ATOM 726 N N . LEU B 1 31 ? -5.02 -13.367 -5.555 1 97.88 31 LEU B N 1
ATOM 727 C CA . LEU B 1 31 ? -5.012 -13.352 -7.012 1 97.88 31 LEU B CA 1
ATOM 728 C C . LEU B 1 31 ? -3.992 -14.344 -7.562 1 97.88 31 LEU B C 1
ATOM 730 O O . LEU B 1 31 ? -4.316 -15.148 -8.438 1 97.88 31 LEU B O 1
ATOM 734 N N . ILE B 1 32 ? -2.82 -14.344 -7.074 1 97.88 32 ILE B N 1
ATOM 735 C CA . ILE B 1 32 ? -1.73 -15.18 -7.57 1 97.88 32 ILE B CA 1
ATOM 736 C C . ILE B 1 32 ? -2.018 -16.641 -7.246 1 97.88 32 ILE B C 1
ATOM 738 O O . ILE B 1 32 ? -1.871 -17.516 -8.102 1 97.88 32 ILE B O 1
ATOM 742 N N . GLN B 1 33 ? -2.479 -16.766 -6 1 97.31 33 GLN B N 1
ATOM 743 C CA . GLN B 1 33 ? -2.801 -18.141 -5.605 1 97.31 33 GLN B CA 1
ATOM 744 C C . GLN B 1 33 ? -3.959 -18.688 -6.43 1 97.31 33 GLN B C 1
ATOM 746 O O . GLN B 1 33 ? -3.914 -19.828 -6.883 1 97.31 33 GLN B O 1
ATOM 751 N N . GLY B 1 34 ? -4.98 -17.938 -6.605 1 96.56 34 GLY B N 1
ATOM 752 C CA . GLY B 1 34 ? -6.117 -18.359 -7.414 1 96.56 34 GLY B CA 1
ATOM 753 C C . GLY B 1 34 ? -5.75 -18.641 -8.859 1 96.56 34 GLY B C 1
ATOM 754 O O . GLY B 1 34 ? -6.195 -19.641 -9.43 1 96.56 34 GLY B O 1
ATOM 755 N N . THR B 1 35 ? -4.953 -17.812 -9.445 1 96.88 35 THR B N 1
ATOM 756 C CA . THR B 1 35 ? -4.527 -17.984 -10.828 1 96.88 35 THR B CA 1
ATOM 757 C C . THR B 1 35 ? -3.623 -19.203 -10.977 1 96.88 35 THR B C 1
ATOM 759 O O . THR B 1 35 ? -3.664 -19.891 -12 1 96.88 35 THR B O 1
ATOM 762 N N . SER B 1 36 ? -2.844 -19.453 -10 1 96.06 36 SER B N 1
ATOM 763 C CA . SER B 1 36 ? -1.968 -20.625 -10.031 1 96.06 36 SER B CA 1
ATOM 764 C C . SER B 1 36 ? -2.768 -21.922 -9.93 1 96.06 36 SER B C 1
ATOM 766 O O . SER B 1 36 ? -2.357 -22.953 -10.469 1 96.06 36 SER B O 1
ATOM 768 N N . ARG B 1 37 ? -3.904 -21.797 -9.211 1 94.44 37 ARG B N 1
ATOM 769 C CA . ARG B 1 37 ? -4.746 -22.969 -9.008 1 94.44 37 ARG B CA 1
ATOM 770 C C . ARG B 1 37 ? -5.633 -23.219 -10.219 1 94.44 37 ARG B C 1
ATOM 772 O O . ARG B 1 37 ? -5.852 -24.375 -10.609 1 94.44 37 ARG B O 1
ATOM 779 N N . ASN B 1 38 ? -6.098 -22.156 -10.797 1 95.75 38 ASN B N 1
ATOM 780 C CA . ASN B 1 38 ? -7.016 -22.219 -11.93 1 95.75 38 ASN B CA 1
ATOM 781 C C . ASN B 1 38 ? -6.734 -21.109 -12.938 1 95.75 38 ASN B C 1
ATOM 783 O O . ASN B 1 38 ? -7.406 -20.078 -12.938 1 95.75 38 ASN B O 1
ATOM 787 N N . PRO B 1 39 ? -5.898 -21.359 -13.875 1 95.44 39 PRO B N 1
ATOM 788 C CA . PRO B 1 39 ? -5.488 -20.312 -14.82 1 95.44 39 PRO B CA 1
ATOM 789 C C . PRO B 1 39 ? -6.594 -19.922 -15.797 1 95.44 39 PRO B C 1
ATOM 791 O O . PRO B 1 39 ? -6.535 -18.859 -16.422 1 95.44 39 PRO B O 1
ATOM 794 N N . SER B 1 40 ? -7.562 -20.609 -15.891 1 96.25 40 SER B N 1
ATOM 795 C CA . SER B 1 40 ? -8.633 -20.359 -16.859 1 96.25 40 SER B CA 1
ATOM 796 C C . SER B 1 40 ? -9.484 -19.172 -16.438 1 96.25 40 SER B C 1
ATOM 798 O O . SER B 1 40 ? -10.18 -18.578 -17.25 1 96.25 40 SER B O 1
ATOM 800 N N . VAL B 1 41 ? -9.477 -18.844 -15.156 1 95.69 41 VAL B N 1
ATOM 801 C CA . VAL B 1 41 ? -10.336 -17.766 -14.672 1 95.69 41 VAL B CA 1
ATOM 802 C C . VAL B 1 41 ? -9.469 -16.578 -14.258 1 95.69 41 VAL B C 1
ATOM 804 O O . VAL B 1 41 ? -9.867 -15.773 -13.406 1 95.69 41 VAL B O 1
ATOM 807 N N . LYS B 1 42 ? -8.32 -16.469 -14.828 1 95.75 42 LYS B N 1
ATOM 808 C CA . LYS B 1 42 ? -7.383 -15.43 -14.414 1 95.75 42 LYS B CA 1
ATOM 809 C C . LYS B 1 42 ? -7.961 -14.039 -14.641 1 95.75 42 LYS B C 1
ATOM 811 O O . LYS B 1 42 ? -7.746 -13.125 -13.836 1 95.75 42 LYS B O 1
ATOM 816 N N . ASN B 1 43 ? -8.719 -13.867 -15.688 1 96.94 43 ASN B N 1
ATOM 817 C CA . ASN B 1 43 ? -9.281 -12.555 -15.977 1 96.94 43 ASN B CA 1
ATOM 818 C C .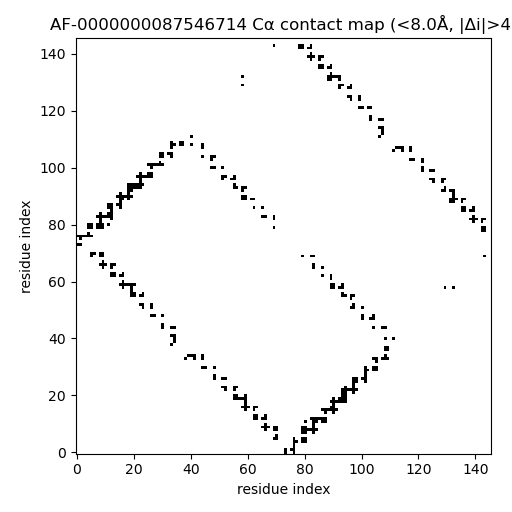 ASN B 1 43 ? -10.328 -12.156 -14.945 1 96.94 43 ASN B C 1
ATOM 820 O O . ASN B 1 43 ? -10.375 -11 -14.516 1 96.94 43 ASN B O 1
ATOM 824 N N . GLN B 1 44 ? -11.117 -13.055 -14.594 1 97.44 44 GLN B N 1
ATOM 825 C CA . GLN B 1 44 ? -12.117 -12.789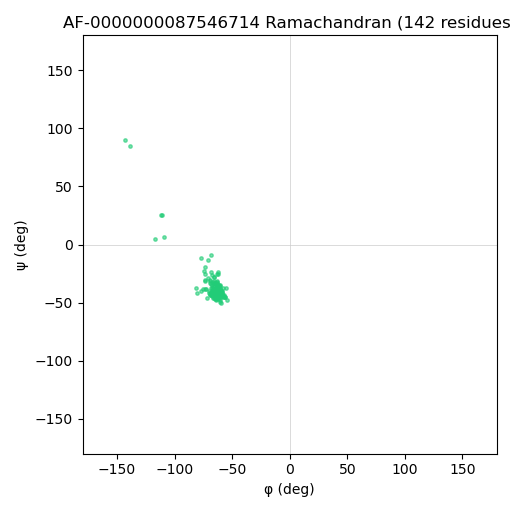 -13.57 1 97.44 44 GLN B CA 1
ATOM 826 C C . GLN B 1 44 ? -11.469 -12.484 -12.227 1 97.44 44 GLN B C 1
ATOM 828 O O . GLN B 1 44 ? -11.891 -11.57 -11.516 1 97.44 44 GLN B O 1
ATOM 833 N N . LEU B 1 45 ? -10.484 -13.297 -11.891 1 97 45 LEU B N 1
ATOM 834 C CA . LEU B 1 45 ? -9.773 -13.078 -10.633 1 97 45 LEU B CA 1
ATOM 835 C C . LEU B 1 45 ? -9.109 -11.711 -10.609 1 97 45 LEU B C 1
ATOM 837 O O . LEU B 1 45 ? -9.086 -11.039 -9.578 1 97 45 LEU B O 1
ATOM 841 N N . PHE B 1 46 ? -8.633 -11.305 -11.75 1 96.94 46 PHE B N 1
ATOM 842 C CA . PHE B 1 46 ? -7.996 -9.992 -11.844 1 96.94 46 PHE B CA 1
ATOM 843 C C . PHE B 1 46 ? -9.008 -8.883 -11.594 1 96.94 46 PHE B C 1
ATOM 845 O O . PHE B 1 46 ? -8.703 -7.895 -10.922 1 96.94 46 PHE B O 1
ATOM 852 N N . GLN B 1 47 ? -10.164 -9.07 -12.016 1 97 47 GLN B N 1
ATOM 853 C CA . GLN B 1 47 ? -11.211 -8.07 -11.797 1 97 47 GLN B CA 1
ATOM 854 C C . GLN B 1 47 ? -11.562 -7.957 -10.32 1 97 47 GLN B C 1
ATOM 856 O O . GLN B 1 47 ? -11.758 -6.852 -9.805 1 97 47 GLN B O 1
ATOM 861 N N . TYR B 1 48 ? -11.602 -9.086 -9.719 1 96.81 48 TYR B N 1
ATOM 862 C CA . TYR B 1 48 ? -11.852 -9.078 -8.281 1 96.81 48 TYR B CA 1
ATOM 863 C C . TYR B 1 48 ? -10.719 -8.391 -7.531 1 96.81 48 TYR B C 1
ATOM 865 O O . TYR B 1 48 ? -10.961 -7.625 -6.594 1 96.81 48 TYR B O 1
ATOM 873 N N . ALA B 1 49 ? -9.57 -8.672 -7.969 1 97.31 49 ALA B N 1
ATOM 874 C CA . ALA B 1 49 ? -8.398 -8.117 -7.305 1 97.31 49 ALA B CA 1
ATOM 875 C C . ALA B 1 49 ? -8.359 -6.598 -7.445 1 97.31 49 ALA B C 1
ATOM 877 O O . ALA B 1 49 ? -8.023 -5.891 -6.492 1 97.31 49 ALA B O 1
ATOM 878 N N . VAL B 1 50 ? -8.734 -6.133 -8.594 1 96.06 50 VAL B N 1
ATOM 879 C CA . VAL B 1 50 ? -8.766 -4.695 -8.844 1 96.06 50 VAL B CA 1
ATOM 880 C C . VAL B 1 50 ? -9.789 -4.031 -7.926 1 96.06 50 VAL B C 1
ATOM 882 O O . VAL B 1 50 ? -9.516 -2.99 -7.328 1 96.06 50 VAL B O 1
ATOM 885 N N . LEU B 1 51 ? -10.875 -4.684 -7.816 1 95.31 51 LEU B N 1
ATOM 886 C CA . LEU B 1 51 ? -11.914 -4.168 -6.93 1 95.31 51 LEU B CA 1
ATOM 887 C C . LEU B 1 51 ? -11.438 -4.164 -5.48 1 95.31 51 LEU B C 1
ATOM 889 O O . LEU B 1 51 ? -11.609 -3.174 -4.766 1 95.31 51 LEU B O 1
ATOM 893 N N . GLY B 1 52 ? -10.875 -5.27 -5.082 1 94.88 52 GLY B N 1
ATOM 894 C CA . GLY B 1 52 ? -10.328 -5.359 -3.734 1 94.88 52 GLY B CA 1
ATOM 895 C C . GLY B 1 52 ? -9.281 -4.301 -3.443 1 94.88 52 GLY B C 1
ATOM 896 O O . GLY B 1 52 ? -9.297 -3.688 -2.375 1 94.88 52 GLY B O 1
ATOM 897 N N . PHE B 1 53 ? -8.492 -4.18 -4.441 1 94.44 53 PHE B N 1
ATOM 898 C CA . PHE B 1 53 ? -7.445 -3.168 -4.324 1 94.44 53 PHE B CA 1
ATOM 899 C C . PHE B 1 53 ? -8.055 -1.778 -4.18 1 94.44 53 PHE B C 1
ATOM 901 O O . PHE B 1 53 ? -7.641 -1.001 -3.316 1 94.44 53 PHE B O 1
ATOM 908 N N . ALA B 1 54 ? -9 -1.424 -4.965 1 93.44 54 ALA B N 1
ATOM 909 C CA . ALA B 1 54 ? -9.633 -0.107 -4.941 1 93.44 54 ALA B CA 1
ATOM 910 C C . ALA B 1 54 ? -10.258 0.18 -3.58 1 93.44 54 ALA B C 1
ATOM 912 O O . ALA B 1 54 ? -10.086 1.269 -3.027 1 93.44 54 ALA B O 1
ATOM 913 N N . LEU B 1 55 ? -10.883 -0.815 -3.004 1 93.06 55 LEU B N 1
ATOM 914 C CA . LEU B 1 55 ? -11.562 -0.662 -1.727 1 93.06 55 LEU B CA 1
ATOM 915 C C . LEU B 1 55 ? -10.562 -0.546 -0.582 1 93.06 55 LEU B C 1
ATOM 917 O O . LEU B 1 55 ? -10.758 0.252 0.338 1 93.06 55 LEU B O 1
ATOM 921 N N . SER B 1 56 ? -9.508 -1.327 -0.717 1 93.44 56 SER B N 1
ATOM 922 C CA . SER B 1 56 ? -8.461 -1.266 0.298 1 93.44 56 SER B CA 1
ATOM 923 C C . SER B 1 56 ? -7.789 0.102 0.315 1 93.44 56 SER B C 1
ATOM 925 O O . SER B 1 56 ? -7.59 0.69 1.381 1 93.44 56 SER B O 1
ATOM 927 N N . GLU B 1 57 ? -7.504 0.549 -0.896 1 92.25 57 GLU B N 1
ATOM 928 C CA . GLU B 1 57 ? -6.852 1.849 -1.009 1 92.25 57 GLU B CA 1
ATOM 929 C C . GLU B 1 57 ? -7.75 2.967 -0.491 1 92.25 57 GLU B C 1
ATOM 931 O O . GLU B 1 57 ? -7.273 3.92 0.127 1 92.25 57 GLU B O 1
ATOM 936 N N . ALA B 1 58 ? -9.055 2.896 -0.736 1 92.62 58 ALA B N 1
ATOM 937 C CA . ALA B 1 58 ? -10.008 3.906 -0.283 1 92.62 58 ALA B CA 1
ATOM 938 C C . ALA B 1 58 ? -9.922 4.102 1.228 1 92.62 58 ALA B C 1
ATOM 940 O O . ALA B 1 58 ? -9.977 5.234 1.717 1 92.62 58 ALA B O 1
ATOM 941 N N . THR B 1 59 ? -9.719 3.051 1.909 1 89.88 59 THR B N 1
ATOM 942 C CA . THR B 1 59 ? -9.594 3.139 3.359 1 89.88 59 THR B CA 1
ATOM 943 C C . THR B 1 59 ? -8.344 3.914 3.752 1 89.88 59 THR B C 1
ATOM 945 O O . THR B 1 59 ? -8.359 4.695 4.703 1 89.88 59 THR B O 1
ATOM 948 N N . GLY B 1 60 ? -7.254 3.68 3.006 1 90.5 60 GLY B N 1
ATOM 949 C CA . GLY B 1 60 ? -6.023 4.422 3.238 1 90.5 60 GLY B CA 1
ATOM 950 C C . GLY B 1 60 ? -6.168 5.91 2.98 1 90.5 60 GLY B C 1
ATOM 951 O O . GLY B 1 60 ? -5.691 6.734 3.766 1 90.5 60 GLY B O 1
ATOM 952 N N . LEU B 1 61 ? -6.883 6.172 1.896 1 91.31 61 LEU B N 1
ATOM 953 C CA . LEU B 1 61 ? -7.086 7.57 1.527 1 91.31 61 LEU B CA 1
ATOM 954 C C . LEU B 1 61 ? -7.922 8.289 2.578 1 91.31 61 LEU B C 1
ATOM 956 O O . LEU B 1 61 ? -7.68 9.461 2.871 1 91.31 61 LEU B O 1
ATOM 960 N N . PHE B 1 62 ? -8.898 7.609 3.178 1 91.19 62 PHE B N 1
ATOM 961 C CA . PHE B 1 62 ? -9.695 8.195 4.246 1 91.19 62 PHE B CA 1
ATOM 962 C C . PHE B 1 62 ? -8.828 8.539 5.449 1 91.19 62 PHE B C 1
ATOM 964 O O . PHE B 1 62 ? -9 9.586 6.07 1 91.19 62 PHE B O 1
ATOM 971 N N . ALA B 1 63 ? -7.938 7.676 5.715 1 90.31 63 ALA B N 1
ATOM 972 C CA . ALA B 1 63 ? -7.02 7.922 6.828 1 90.31 63 ALA B CA 1
ATOM 973 C C . ALA B 1 63 ? -6.16 9.156 6.57 1 90.31 63 ALA B C 1
ATOM 975 O O . ALA B 1 63 ? -5.906 9.945 7.484 1 90.31 63 ALA B O 1
ATOM 976 N N . LEU B 1 64 ? -5.738 9.328 5.332 1 90.75 64 LEU B N 1
ATOM 977 C CA . LEU B 1 64 ? -4.949 10.5 4.953 1 90.75 64 LEU B CA 1
ATOM 978 C C . LEU B 1 64 ? -5.75 11.781 5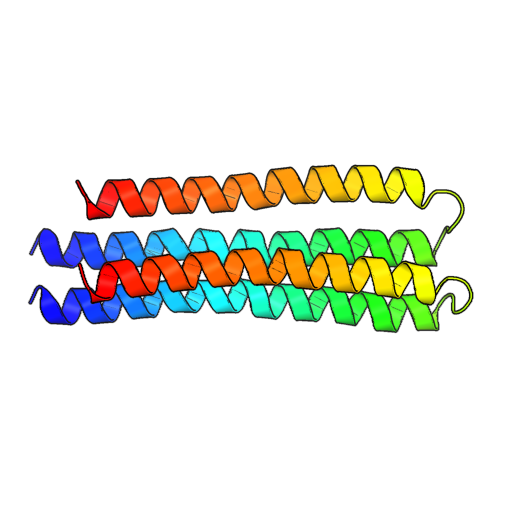.145 1 90.75 64 LEU B C 1
ATOM 980 O O . LEU B 1 64 ? -5.23 12.773 5.66 1 90.75 64 LEU B O 1
ATOM 984 N N . MET B 1 65 ? -6.973 11.648 4.688 1 93 65 MET B N 1
ATOM 985 C CA . MET B 1 65 ? -7.84 12.812 4.824 1 93 65 MET B CA 1
ATOM 986 C C . MET B 1 65 ? -7.992 13.219 6.285 1 93 65 MET B C 1
ATOM 988 O O . MET B 1 65 ? -7.895 14.398 6.621 1 93 65 MET B O 1
ATOM 992 N N . VAL B 1 66 ? -8.148 12.328 7.168 1 92.62 66 VAL B N 1
ATOM 993 C CA . VAL B 1 66 ? -8.305 12.594 8.594 1 92.62 66 VAL B CA 1
ATOM 994 C C . VAL B 1 66 ? -7.008 13.18 9.148 1 92.62 66 VAL B C 1
ATOM 996 O O . VAL B 1 66 ? -7.039 14.117 9.953 1 92.62 66 VAL B O 1
ATOM 999 N N . SER B 1 67 ? -5.93 12.656 8.727 1 91.19 67 SER B N 1
ATOM 1000 C CA . SER B 1 67 ? -4.637 13.164 9.18 1 91.19 67 SER B CA 1
ATOM 1001 C C . SER B 1 67 ? -4.465 14.633 8.812 1 91.19 67 SER B C 1
ATOM 1003 O O . SER B 1 67 ? -4.043 15.445 9.641 1 91.19 67 SER B O 1
ATOM 1005 N N . PHE B 1 68 ? -4.84 14.922 7.582 1 89.88 68 PHE B N 1
ATOM 1006 C CA . PHE B 1 68 ? -4.738 16.312 7.133 1 89.88 68 PHE B CA 1
ATOM 1007 C C . PHE B 1 68 ? -5.688 17.203 7.922 1 89.88 68 PHE B C 1
ATOM 1009 O O . PHE B 1 68 ? -5.332 18.328 8.273 1 89.88 68 PHE B O 1
ATOM 1016 N N . MET B 1 69 ? -6.914 16.703 8.141 1 91.62 69 MET B N 1
ATOM 1017 C CA . MET B 1 69 ? -7.902 17.484 8.883 1 91.62 69 MET B CA 1
ATOM 1018 C C . MET B 1 69 ? -7.414 17.781 10.289 1 91.62 69 MET B C 1
ATOM 1020 O O . MET B 1 69 ? -7.586 18.891 10.789 1 91.62 69 MET B O 1
ATOM 1024 N N . ILE B 1 70 ? -6.77 16.906 10.945 1 90.06 70 ILE B N 1
ATOM 1025 C CA . ILE B 1 70 ? -6.25 17.094 12.289 1 90.06 70 ILE B CA 1
ATOM 1026 C C . ILE B 1 70 ? -5.086 18.078 12.266 1 90.06 70 ILE B C 1
ATOM 1028 O O . ILE B 1 70 ? -5.008 18.969 13.102 1 90.06 70 ILE B O 1
ATOM 1032 N N . LEU B 1 71 ? -4.25 18 11.297 1 85.06 71 LEU B N 1
ATOM 1033 C CA . LEU B 1 71 ? -3.047 18.828 11.227 1 85.06 71 LEU B CA 1
ATOM 1034 C C . LEU B 1 71 ? -3.398 20.281 10.969 1 85.06 71 LEU B C 1
ATOM 1036 O O . LEU B 1 71 ? -2.723 21.188 11.477 1 85.06 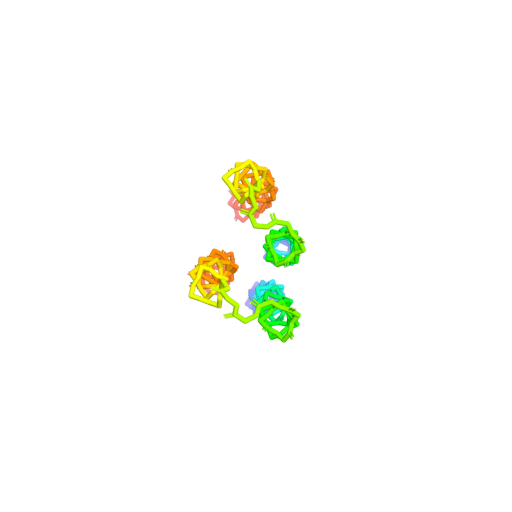71 LEU B O 1
ATOM 1040 N N . PHE B 1 72 ? -4.398 20.453 10.273 1 86.25 72 PHE B N 1
ATOM 1041 C CA . PHE B 1 72 ? -4.707 21.812 9.883 1 86.25 72 PHE B CA 1
ATOM 1042 C C . PHE B 1 72 ? -5.945 22.328 10.617 1 86.25 72 PHE B C 1
ATOM 1044 O O . PHE B 1 72 ? -6.516 23.344 10.242 1 86.25 72 PHE B O 1
ATOM 1051 N N . SER B 1 73 ? -6.344 21.516 11.477 1 84.75 73 SER B N 1
ATOM 1052 C CA . SER B 1 73 ? -7.441 22.016 12.297 1 84.75 73 SER B CA 1
ATOM 1053 C C . SER B 1 73 ? -6.957 23.062 13.297 1 84.75 73 SER B C 1
ATOM 1055 O O . SER B 1 73 ? -5.777 23.078 13.656 1 84.75 73 SER B O 1
#

Organism: Malassezia restricta (strain ATCC 96810 / NBRC 103918 / CBS 7877) (NCBI:txid425264)

Solvent-accessible surface area (backbone atoms only — not comparable to full-atom values): 6420 Å² total; per-residue (Å²): 109,56,63,59,22,23,52,52,9,21,51,44,7,47,53,6,30,51,18,10,52,52,4,32,49,42,19,50,52,23,39,57,52,19,32,71,74,26,61,87,47,37,68,61,36,48,52,48,34,51,50,32,38,54,56,6,44,50,40,20,50,52,20,46,51,50,18,51,50,43,59,71,97,111,71,63,22,52,27,30,36,50,24,8,57,32,26,42,44,23,11,51,19,5,35,43,30,6,52,36,40,22,50,37,31,41,48,30,41,75,39,63,88,49,37,71,60,41,48,52,51,32,51,50,48,37,53,57,29,46,50,53,21,52,52,22,49,51,52,18,53,50,45,59,71,96

Nearest PDB structures (foldseek):
  7tk2-assembly1_8  TM=9.317E-01  e=9.021E-07  Saccharomyces cerevisiae
  7tkq-assembly1_6  TM=9.291E-01  e=1.144E-06  Saccharomyces cerevisiae
  7tkh-assembly1_0  TM=9.197E-01  e=1.144E-06  Saccharomyces cerevisiae
  7tjy-assembly1_4  TM=9.307E-01  e=1.541E-06  Saccharomyces cerevisiae
  7tkg-assembly1_5  TM=9.109E-01  e=1.289E-06  Saccharomyces cerevisiae

InterPro domains:
  IPR000454 ATP synthase, F0 complex, subunit C [MF_01396] (3-71)
  IPR000454 ATP synthase, F0 complex, subunit C [PR00124] (8-27)
  IPR000454 ATP synthase, F0 complex, subunit C [PR00124] (29-44)
  IPR000454 ATP synthase, F0 complex, subunit C [PR00124] (46-71)
  IPR000454 ATP synthase, F0 complex, subunit C [PTHR10031] (1-73)
  IPR002379 V-ATPase proteolipid subunit C-like domain [PF00137] (8-70)
  IPR020537 ATP synthase, F0 complex, subunit C, DCCD-binding site [PS00605] (36-57)
  IPR035921 F/V-ATP synthase subunit C superfamily [SSF81333] (3-72)
  IPR038662 F1F0 ATP synthase subunit C superfamily [G3DSA:1.20.20.10] (1-73)